Protein AF-0000000077104585 (afdb_homodimer)

Organism: NCBI:txid679189

Structure (mmCIF, N/CA/C/O backbone):
data_AF-0000000077104585-model_v1
#
loop_
_entity.id
_entity.type
_entity.pdbx_description
1 polymer Antitoxin
#
loop_
_atom_site.group_PDB
_atom_site.id
_atom_site.type_symbol
_atom_site.label_atom_id
_atom_site.label_alt_id
_atom_site.label_comp_id
_atom_site.label_asym_id
_atom_site.label_entity_id
_atom_site.label_seq_id
_atom_site.pdbx_PDB_ins_code
_atom_site.Cartn_x
_atom_site.Cartn_y
_atom_site.Cartn_z
_atom_site.occupancy
_atom_site.B_iso_or_equiv
_atom_site.auth_seq_id
_atom_site.auth_comp_id
_atom_site.auth_asym_id
_atom_site.auth_atom_id
_atom_site.pdbx_PDB_model_num
ATOM 1 N N . MET A 1 1 ? 6.156 -3.24 10.016 1 82.31 1 MET A N 1
ATOM 2 C CA . MET A 1 1 ? 6.336 -3.205 8.562 1 82.31 1 MET A CA 1
ATOM 3 C C . MET A 1 1 ? 7.121 -4.422 8.086 1 82.31 1 MET A C 1
ATOM 5 O O . MET A 1 1 ? 8.055 -4.867 8.75 1 82.31 1 MET A O 1
ATOM 9 N N . LYS A 1 2 ? 6.637 -5.223 7.059 1 91.25 2 LYS A N 1
ATOM 10 C CA . LYS A 1 2 ? 7.297 -6.387 6.469 1 91.25 2 LYS A CA 1
ATOM 11 C C . LYS A 1 2 ? 7.883 -6.051 5.102 1 91.25 2 LYS A C 1
ATOM 13 O O . LYS A 1 2 ? 7.215 -5.445 4.262 1 91.25 2 LYS A O 1
ATOM 18 N N . ILE A 1 3 ? 9.172 -6.383 4.93 1 94.44 3 ILE A N 1
ATOM 19 C CA . ILE A 1 3 ? 9.844 -6.098 3.668 1 94.44 3 ILE A CA 1
ATOM 20 C C . ILE A 1 3 ? 9.836 -7.348 2.789 1 94.44 3 ILE A C 1
ATOM 22 O O . ILE A 1 3 ? 10.289 -8.414 3.211 1 94.44 3 ILE A O 1
ATOM 26 N N . ILE A 1 4 ? 9.281 -7.207 1.64 1 93.88 4 ILE A N 1
ATOM 27 C CA . ILE A 1 4 ? 9.211 -8.352 0.736 1 93.88 4 ILE A CA 1
ATOM 28 C C . ILE A 1 4 ? 9.664 -7.93 -0.662 1 93.88 4 ILE A C 1
ATOM 30 O O . ILE A 1 4 ? 9.836 -6.738 -0.934 1 93.88 4 ILE A O 1
ATOM 34 N N . HIS A 1 5 ? 9.977 -8.953 -1.493 1 94.19 5 HIS A N 1
ATOM 35 C CA . HIS A 1 5 ? 10.328 -8.711 -2.889 1 94.19 5 HIS A CA 1
ATOM 36 C C . HIS A 1 5 ? 9.156 -9.016 -3.811 1 94.19 5 HIS A C 1
ATOM 38 O O . HIS A 1 5 ? 8.203 -9.695 -3.41 1 94.19 5 HIS A O 1
ATOM 44 N N . ILE A 1 6 ? 9.188 -8.477 -4.898 1 94.25 6 ILE A N 1
ATOM 45 C CA . ILE A 1 6 ? 8.125 -8.656 -5.883 1 94.25 6 ILE A CA 1
ATOM 46 C C . ILE A 1 6 ? 7.895 -10.141 -6.125 1 94.25 6 ILE A C 1
ATOM 48 O O . ILE A 1 6 ? 6.754 -10.578 -6.309 1 94.25 6 ILE A O 1
ATOM 52 N N . GLU A 1 7 ? 8.938 -10.883 -6.094 1 93.44 7 GLU A N 1
ATOM 53 C CA . GLU A 1 7 ? 8.836 -12.32 -6.293 1 93.44 7 GLU A CA 1
ATOM 54 C C . 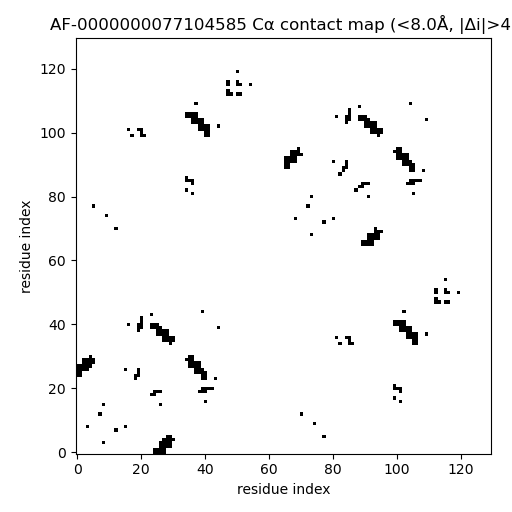GLU A 1 7 ? 7.988 -12.969 -5.203 1 93.44 7 GLU A C 1
ATOM 56 O O . GLU A 1 7 ? 7.195 -13.875 -5.477 1 93.44 7 GLU A O 1
ATOM 61 N N . GLN A 1 8 ? 8.25 -12.523 -4.008 1 93.69 8 GLN A N 1
ATOM 62 C CA . GLN A 1 8 ? 7.508 -13.055 -2.869 1 93.69 8 GLN A CA 1
ATOM 63 C C . GLN A 1 8 ? 6.027 -12.695 -2.959 1 93.69 8 GLN A C 1
ATOM 65 O O . GLN A 1 8 ? 5.164 -13.5 -2.6 1 93.69 8 GLN A O 1
ATOM 70 N N . LEU A 1 9 ? 5.766 -11.523 -3.457 1 94.44 9 LEU A N 1
ATOM 71 C CA . LEU A 1 9 ? 4.391 -11.062 -3.625 1 94.44 9 LEU A CA 1
ATOM 72 C C . LEU A 1 9 ? 3.645 -11.93 -4.637 1 94.44 9 LEU A C 1
ATOM 74 O O . LEU A 1 9 ? 2.494 -12.305 -4.406 1 94.44 9 LEU A O 1
ATOM 78 N N . ILE A 1 10 ? 4.355 -12.289 -5.734 1 94.38 10 ILE A N 1
ATOM 79 C CA . ILE A 1 10 ? 3.768 -13.094 -6.801 1 94.38 10 ILE A CA 1
ATOM 80 C C . ILE A 1 10 ? 3.584 -14.531 -6.32 1 94.38 10 ILE A C 1
ATOM 82 O O . ILE A 1 10 ? 2.686 -15.242 -6.785 1 94.38 10 ILE A O 1
ATOM 86 N N . GLU A 1 11 ? 4.395 -14.883 -5.398 1 94.06 11 GLU A N 1
ATOM 87 C CA . GLU A 1 11 ? 4.355 -16.25 -4.883 1 94.06 11 GLU A CA 1
ATOM 88 C C . GLU A 1 11 ? 3.031 -16.531 -4.176 1 94.06 11 GLU A C 1
ATOM 90 O O . GLU A 1 11 ? 2.404 -17.562 -4.41 1 94.06 11 GLU A O 1
ATOM 95 N N . ASP A 1 12 ? 2.629 -15.656 -3.344 1 94.19 12 ASP A N 1
ATOM 96 C CA . ASP A 1 12 ? 1.385 -15.82 -2.602 1 94.19 12 ASP A CA 1
ATOM 97 C C . ASP A 1 12 ? 0.821 -14.477 -2.16 1 94.19 12 ASP A C 1
ATOM 99 O O . ASP A 1 12 ? 0.832 -14.148 -0.972 1 94.19 12 ASP A O 1
ATOM 103 N N . PRO A 1 13 ? 0.223 -13.789 -3.117 1 94.81 13 PRO A N 1
ATOM 104 C CA . PRO A 1 13 ? -0.331 -12.477 -2.797 1 94.81 13 PRO A CA 1
ATOM 105 C C . PRO A 1 13 ? -1.511 -12.547 -1.831 1 94.81 13 PRO A C 1
ATOM 107 O O . PRO A 1 13 ? -1.656 -11.688 -0.961 1 94.81 13 PRO A O 1
ATOM 110 N N . ILE A 1 14 ? -2.244 -13.641 -1.827 1 93.12 14 ILE A N 1
ATOM 111 C CA . ILE A 1 14 ? -3.459 -13.797 -1.035 1 93.12 14 ILE A CA 1
ATOM 112 C C . ILE A 1 14 ? -3.109 -13.805 0.451 1 93.12 14 ILE A C 1
ATOM 114 O O . ILE A 1 14 ? -3.682 -13.039 1.233 1 93.12 14 ILE A O 1
ATOM 118 N N . HIS A 1 15 ? -2.16 -14.562 0.732 1 93.19 15 HIS A N 1
ATOM 119 C CA . HIS A 1 15 ? -1.739 -14.672 2.125 1 93.19 15 HIS A CA 1
ATOM 120 C C . HIS A 1 15 ? -1.126 -13.367 2.623 1 93.19 15 HIS A C 1
ATOM 122 O O . HIS A 1 15 ? -1.416 -12.93 3.738 1 93.19 15 HIS A O 1
ATOM 128 N N . LEU A 1 16 ? -0.357 -12.773 1.771 1 94.38 16 LEU A N 1
ATOM 129 C CA . LEU A 1 16 ? 0.343 -11.547 2.127 1 94.38 16 LEU A CA 1
ATOM 130 C C . LEU A 1 16 ? -0.641 -10.398 2.322 1 94.38 16 LEU A C 1
ATOM 132 O O . LEU A 1 16 ? -0.577 -9.68 3.324 1 94.38 16 LEU A O 1
ATOM 136 N N . LEU A 1 17 ? -1.546 -10.305 1.41 1 95 17 LEU A N 1
ATOM 137 C CA . LEU A 1 17 ? -2.537 -9.234 1.461 1 95 17 LEU A CA 1
ATOM 138 C C . LEU A 1 17 ? -3.496 -9.438 2.629 1 95 17 LEU A C 1
ATOM 140 O O . LEU A 1 17 ? -3.863 -8.477 3.309 1 95 17 LEU A O 1
ATOM 144 N N . ASP A 1 18 ? -3.826 -10.703 2.893 1 93.69 18 ASP A N 1
ATOM 145 C CA . ASP A 1 18 ? -4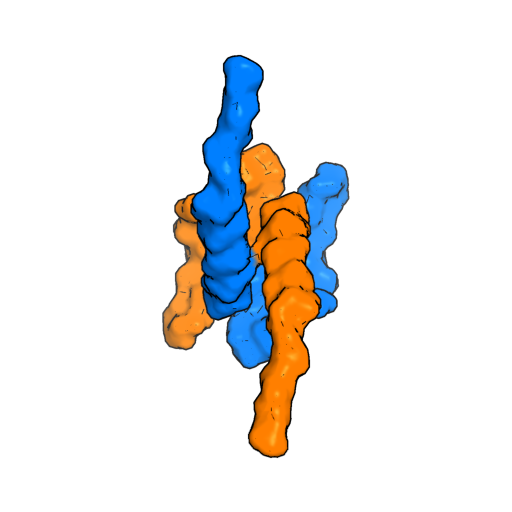.699 -11.016 4.02 1 93.69 18 ASP A CA 1
ATOM 146 C C . ASP A 1 18 ? -4.055 -10.625 5.344 1 93.69 18 ASP A C 1
ATOM 148 O O . ASP A 1 18 ? -4.73 -10.109 6.242 1 93.69 18 ASP A O 1
ATOM 152 N N . SER A 1 19 ? -2.793 -10.914 5.469 1 93.31 19 SER A N 1
ATOM 153 C CA . SER A 1 19 ? -2.049 -10.586 6.676 1 93.31 19 SER A CA 1
ATOM 154 C C . SER A 1 19 ? -2.039 -9.078 6.926 1 93.31 19 SER A C 1
ATOM 156 O O . SER A 1 19 ? -2.164 -8.633 8.07 1 93.31 19 SER A O 1
ATOM 158 N N . VAL A 1 20 ? -1.87 -8.289 5.859 1 94.62 20 VAL A N 1
ATOM 159 C CA . VAL A 1 20 ? -1.831 -6.828 5.93 1 94.62 20 VAL A CA 1
ATOM 160 C C . VAL A 1 20 ? -3.188 -6.297 6.387 1 94.62 20 VAL A C 1
ATOM 162 O O . VAL A 1 20 ? -3.256 -5.391 7.223 1 94.62 20 VAL A O 1
ATOM 165 N N . VAL A 1 21 ? -4.277 -6.867 5.941 1 93.38 21 VAL A N 1
ATOM 166 C CA . VAL A 1 21 ? -5.637 -6.422 6.238 1 93.38 21 VAL A CA 1
ATOM 167 C C . VAL A 1 21 ? -6.047 -6.91 7.621 1 93.38 21 VAL A C 1
ATOM 169 O O . VAL A 1 21 ? -6.68 -6.176 8.383 1 93.38 21 VAL A O 1
ATOM 172 N N . ASP A 1 22 ? -5.688 -8.18 7.898 1 92.12 22 ASP A N 1
ATOM 173 C CA . ASP A 1 22 ? -6.105 -8.82 9.141 1 92.12 22 ASP A CA 1
ATOM 174 C C . ASP A 1 22 ? -5.305 -8.289 10.328 1 92.12 22 ASP A C 1
ATOM 176 O O . ASP A 1 22 ? -5.867 -8.023 11.391 1 92.12 22 ASP A O 1
ATOM 180 N N . ASN A 1 23 ? -4.078 -8.141 10.078 1 89.94 23 ASN A N 1
ATOM 181 C CA . ASN A 1 23 ? -3.193 -7.746 11.172 1 89.94 23 ASN A CA 1
ATOM 182 C C . ASN A 1 23 ? -2.822 -6.266 11.086 1 89.94 23 ASN A C 1
ATOM 184 O O . ASN A 1 23 ? -2.404 -5.668 12.078 1 89.94 23 ASN A O 1
ATOM 188 N N . GLY A 1 24 ? -3.172 -5.695 10.07 1 87.69 24 GLY A N 1
ATOM 189 C CA . GLY A 1 24 ? -2.844 -4.289 9.883 1 87.69 24 GLY A CA 1
ATOM 190 C C . GLY A 1 24 ? -1.354 -4.039 9.742 1 87.69 24 GLY A C 1
ATOM 191 O O . GLY A 1 24 ? -0.839 -3.035 10.242 1 87.69 24 GLY A O 1
ATOM 192 N N . ASP A 1 25 ? -0.765 -5.125 9.219 1 88.44 25 ASP A N 1
ATOM 193 C CA . ASP A 1 25 ? 0.67 -4.977 8.992 1 88.44 25 ASP A CA 1
ATOM 194 C C . ASP A 1 25 ? 0.955 -4.41 7.605 1 88.44 25 ASP A C 1
ATOM 196 O O . ASP A 1 25 ? 0.156 -4.586 6.684 1 88.44 25 ASP A O 1
ATOM 200 N N . SER A 1 26 ? 1.992 -3.574 7.402 1 94.44 26 SER A N 1
ATOM 201 C CA . SER A 1 26 ? 2.365 -2.984 6.121 1 94.44 26 SER A CA 1
ATOM 202 C C . SER A 1 26 ? 3.455 -3.799 5.434 1 94.44 26 SER A C 1
ATOM 204 O O . SER A 1 26 ? 4.348 -4.336 6.094 1 94.44 26 SER A O 1
ATOM 206 N N . LEU A 1 27 ? 3.26 -4.012 4.062 1 95.12 27 LEU A N 1
ATOM 207 C CA . LEU A 1 27 ? 4.254 -4.734 3.277 1 95.12 27 LEU A CA 1
ATOM 208 C C . LEU A 1 27 ? 5.094 -3.77 2.445 1 95.12 27 LEU A C 1
ATOM 210 O O . LEU A 1 27 ? 4.551 -2.916 1.741 1 95.12 27 LEU A O 1
ATOM 214 N N . LEU A 1 28 ? 6.43 -3.908 2.596 1 96.19 28 LEU A N 1
ATOM 215 C CA . LEU A 1 28 ? 7.344 -3.041 1.857 1 96.19 28 LEU A CA 1
ATOM 216 C C . LEU A 1 28 ? 8.031 -3.809 0.733 1 96.19 28 LEU A C 1
ATOM 218 O O . LEU A 1 28 ? 8.641 -4.855 0.971 1 96.19 28 LEU A O 1
ATOM 222 N N . ILE A 1 29 ? 7.848 -3.311 -0.444 1 96.81 29 ILE A N 1
ATOM 223 C CA . ILE A 1 29 ? 8.5 -3.93 -1.594 1 96.81 29 ILE A CA 1
ATOM 224 C C . ILE A 1 29 ? 9.719 -3.111 -2.002 1 96.81 29 ILE A C 1
ATOM 226 O O . ILE A 1 29 ? 9.586 -2.035 -2.592 1 96.81 29 ILE A O 1
ATOM 230 N N . HIS A 1 30 ? 10.828 -3.684 -1.607 1 94.38 30 HIS A N 1
ATOM 231 C CA . HIS A 1 30 ? 12.086 -3.02 -1.926 1 94.38 30 HIS A CA 1
ATOM 232 C C . HIS A 1 30 ? 12.516 -3.303 -3.361 1 94.38 30 HIS A C 1
ATOM 234 O O . HIS A 1 30 ? 12.633 -4.465 -3.76 1 94.38 30 HIS A O 1
ATOM 240 N N . ARG A 1 31 ? 12.617 -2.256 -4.16 1 89.81 31 ARG A N 1
ATOM 241 C CA . ARG A 1 31 ? 13.102 -2.379 -5.527 1 89.81 31 ARG A CA 1
ATOM 242 C C . ARG A 1 31 ? 14.336 -1.516 -5.75 1 89.81 31 ARG A C 1
ATOM 244 O O . ARG A 1 31 ? 14.586 -0.572 -4.996 1 89.81 31 ARG A O 1
ATOM 251 N N . PRO A 1 32 ? 15.062 -1.965 -6.668 1 88.75 32 PRO A N 1
ATOM 252 C CA . PRO A 1 32 ? 16.266 -1.182 -6.992 1 88.75 32 PRO A CA 1
ATOM 253 C C . PRO A 1 32 ? 15.93 0.158 -7.645 1 88.75 32 PRO A C 1
ATOM 255 O O . PRO A 1 32 ? 14.812 0.348 -8.141 1 88.75 32 PRO A O 1
ATOM 258 N N . LYS A 1 33 ? 16.703 1.203 -7.598 1 87.06 33 LYS A N 1
ATOM 259 C CA . LYS A 1 33 ? 16.562 2.502 -8.25 1 87.06 33 LYS A CA 1
ATOM 260 C C . LYS A 1 33 ? 15.656 3.428 -7.434 1 87.06 33 LYS A C 1
ATOM 262 O O . LYS A 1 33 ? 14.938 4.254 -7.996 1 87.06 33 LYS A O 1
ATOM 267 N N . ASP A 1 34 ? 15.453 3.164 -6.328 1 84.06 34 ASP A N 1
ATOM 268 C CA . ASP A 1 34 ? 14.703 4.031 -5.426 1 84.06 34 ASP A CA 1
ATOM 269 C C . ASP A 1 34 ? 13.203 3.928 -5.688 1 84.06 34 ASP A C 1
ATOM 271 O O . ASP A 1 34 ? 12.469 4.898 -5.504 1 84.06 34 ASP A O 1
ATOM 275 N N . LYS A 1 35 ? 12.836 2.773 -6.203 1 92.06 35 LYS A N 1
ATOM 276 C CA . LYS A 1 35 ? 11.438 2.594 -6.578 1 92.06 35 LYS A CA 1
ATOM 277 C C . LYS A 1 35 ? 10.711 1.695 -5.582 1 92.06 35 LYS A C 1
ATOM 279 O O . LYS A 1 35 ? 9.914 0.841 -5.973 1 92.06 35 LYS A O 1
ATOM 284 N N . SER A 1 36 ? 10.977 1.879 -4.281 1 96 36 SER A N 1
ATOM 285 C CA . SER A 1 36 ? 10.352 1.062 -3.248 1 96 36 SER A CA 1
ATOM 286 C C . SER A 1 36 ? 8.883 1.428 -3.072 1 96 36 SER A C 1
ATOM 288 O O . SER A 1 36 ? 8.508 2.6 -3.172 1 96 36 SER A O 1
ATOM 290 N N . VAL A 1 37 ? 8.039 0.391 -2.932 1 96.06 37 VAL A N 1
ATOM 291 C CA . VAL A 1 37 ? 6.609 0.623 -2.77 1 96.06 37 VAL A CA 1
ATOM 292 C C . VAL A 1 37 ? 6.117 -0.049 -1.488 1 96.06 37 VAL A C 1
ATOM 294 O O . VAL A 1 37 ? 6.734 -1 -1.003 1 96.06 37 VAL A O 1
ATOM 297 N N . VAL A 1 38 ? 5.023 0.511 -0.935 1 96.31 38 VAL A N 1
ATOM 298 C CA . VAL A 1 38 ? 4.453 -0.011 0.304 1 96.31 38 VAL A CA 1
ATOM 299 C C . VAL A 1 38 ? 2.99 -0.385 0.083 1 96.31 38 VAL A C 1
ATOM 301 O O . VAL A 1 38 ? 2.26 0.323 -0.615 1 96.31 38 VAL A O 1
ATOM 304 N N . ILE A 1 39 ? 2.652 -1.562 0.658 1 96.62 39 ILE A N 1
ATOM 305 C CA . ILE A 1 39 ? 1.28 -2.045 0.546 1 96.62 39 ILE A CA 1
ATOM 306 C C . ILE A 1 39 ? 0.575 -1.909 1.894 1 96.62 39 ILE A C 1
ATOM 308 O O . ILE A 1 39 ? 1.077 -2.385 2.914 1 96.62 39 ILE A O 1
ATOM 312 N N . LEU A 1 40 ? -0.536 -1.261 1.836 1 95.62 40 LEU A N 1
ATOM 313 C CA . LEU A 1 40 ? -1.294 -1.024 3.061 1 95.62 40 LEU A CA 1
ATOM 314 C C . LEU A 1 40 ? -2.746 -1.464 2.893 1 95.62 40 LEU A C 1
ATOM 316 O O . LEU A 1 40 ? -3.268 -1.483 1.777 1 95.62 40 LEU A O 1
ATOM 320 N N . SER A 1 41 ? -3.367 -1.741 3.973 1 95.94 41 SER A N 1
ATOM 321 C CA . SER A 1 41 ? -4.785 -2.076 3.955 1 95.94 41 SER A CA 1
ATOM 322 C C . SER A 1 41 ? -5.648 -0.834 3.754 1 95.94 41 SER A C 1
ATOM 324 O O . SER A 1 41 ? -5.227 0.278 4.078 1 95.94 41 SER A O 1
ATOM 326 N N . MET A 1 42 ? -6.781 -1.005 3.205 1 93.62 42 MET A N 1
ATOM 327 C CA . MET A 1 42 ? -7.703 0.11 3.012 1 93.62 42 MET A CA 1
ATOM 328 C C . MET A 1 42 ? -7.965 0.835 4.328 1 93.62 42 MET A C 1
ATOM 330 O O . MET A 1 42 ? -8.055 2.064 4.355 1 93.62 42 MET A O 1
ATOM 334 N N . GLU A 1 43 ? -8.039 0.176 5.355 1 91.69 43 GLU A N 1
ATOM 335 C CA . GLU A 1 43 ? -8.273 0.749 6.676 1 91.69 43 GLU A CA 1
ATOM 336 C C . GLU A 1 43 ? -7.133 1.674 7.086 1 91.69 43 GLU A C 1
ATOM 338 O O . GLU A 1 43 ? -7.367 2.814 7.496 1 91.69 43 GLU A O 1
ATOM 343 N N . GLU A 1 44 ? -5.922 1.167 6.949 1 91.62 44 GLU A N 1
ATOM 344 C CA . GLU A 1 44 ? -4.73 1.941 7.285 1 91.62 44 GLU A CA 1
ATOM 345 C C . GLU A 1 44 ? -4.59 3.16 6.379 1 91.62 44 GLU A C 1
ATOM 347 O O . GLU A 1 44 ? -4.293 4.262 6.848 1 91.62 44 GLU A O 1
ATOM 352 N N . TYR A 1 45 ? -4.82 2.857 5.129 1 92.94 45 TYR A N 1
ATOM 353 C CA . TYR A 1 45 ? -4.738 3.932 4.145 1 92.94 45 TYR A CA 1
ATOM 354 C C . TYR A 1 45 ? -5.734 5.039 4.465 1 92.94 45 TYR A C 1
ATOM 356 O O . TYR A 1 45 ? -5.398 6.223 4.402 1 92.94 45 TYR A O 1
ATOM 364 N N . ASN A 1 46 ? -6.953 4.691 4.785 1 91.81 46 ASN A N 1
ATOM 365 C CA . ASN A 1 46 ? -7.992 5.66 5.125 1 91.81 46 ASN A CA 1
ATOM 366 C C . ASN A 1 46 ? -7.574 6.543 6.301 1 91.81 46 ASN A C 1
ATOM 368 O O . ASN A 1 46 ? -7.844 7.742 6.305 1 91.81 46 ASN A O 1
ATOM 372 N N . GLN A 1 47 ? -6.977 5.914 7.242 1 90 47 GLN A N 1
ATOM 373 C CA . GLN A 1 47 ? -6.516 6.66 8.406 1 90 47 GLN A CA 1
ATOM 374 C C . GLN A 1 47 ? -5.445 7.676 8.023 1 90 47 GLN A C 1
ATOM 376 O O . GLN A 1 47 ? -5.492 8.836 8.445 1 90 47 GLN A O 1
ATOM 381 N N . LEU A 1 48 ? -4.516 7.262 7.273 1 90.62 48 LEU A N 1
ATOM 382 C CA . LEU A 1 48 ? -3.418 8.117 6.84 1 90.62 48 LEU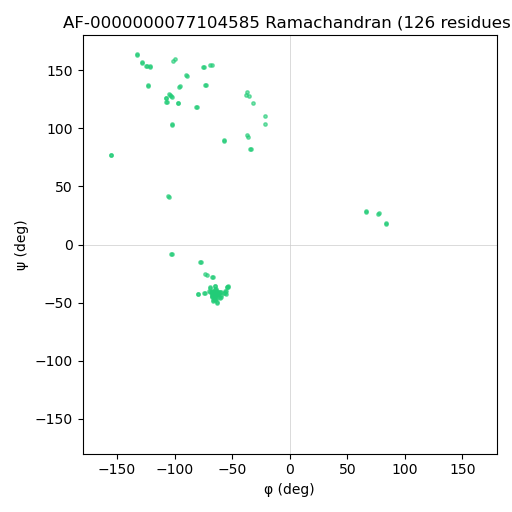 A CA 1
ATOM 383 C C . LEU A 1 48 ? -3.924 9.227 5.922 1 90.62 48 LEU A C 1
ATOM 385 O O . LEU A 1 48 ? -3.521 10.383 6.059 1 90.62 48 LEU A O 1
ATOM 389 N N . LYS A 1 49 ? -4.801 8.805 5.023 1 88.75 49 LYS A N 1
ATOM 390 C CA . LYS A 1 49 ? -5.328 9.758 4.055 1 88.75 49 LYS A CA 1
ATOM 391 C C . LYS A 1 49 ? -6.145 10.844 4.742 1 88.75 49 LYS A C 1
ATOM 393 O O . LYS A 1 49 ? -6.137 12 4.312 1 88.75 49 LYS A O 1
ATOM 398 N N . ALA A 1 50 ? -6.895 10.492 5.738 1 91.44 50 ALA A N 1
ATOM 399 C CA . ALA A 1 50 ? -7.656 11.461 6.52 1 91.44 50 ALA A CA 1
ATOM 400 C C . ALA A 1 50 ? -6.75 12.555 7.082 1 91.44 50 ALA A C 1
ATOM 402 O O . ALA A 1 50 ? -7.117 13.727 7.09 1 91.44 50 ALA A O 1
ATOM 403 N N . CYS A 1 51 ? -5.59 12.117 7.52 1 88.31 51 CYS A N 1
ATOM 404 C CA . CYS A 1 51 ? -4.613 13.055 8.047 1 88.31 51 CYS A CA 1
ATOM 405 C C . CYS A 1 51 ? -4.074 13.961 6.949 1 88.31 51 CYS A C 1
ATOM 407 O O . CYS A 1 51 ? -3.949 15.172 7.141 1 88.31 51 CYS A O 1
ATOM 409 N N . GLU A 1 52 ? -3.805 13.406 5.867 1 85.38 52 GLU A N 1
ATOM 410 C CA . GLU A 1 52 ? -3.336 14.172 4.719 1 85.38 52 GLU A CA 1
ATOM 411 C C . GLU A 1 52 ? -4.371 15.203 4.281 1 85.38 52 GLU A C 1
ATOM 413 O O . GLU A 1 52 ? -4.031 16.344 3.988 1 85.38 52 GLU A O 1
ATOM 418 N N . TYR A 1 53 ? -5.598 14.742 4.211 1 84.94 53 TYR A N 1
ATOM 419 C CA . TYR A 1 53 ? -6.699 15.625 3.848 1 84.94 53 TYR A CA 1
ATOM 420 C C . TYR A 1 53 ? -6.754 16.844 4.773 1 84.94 53 TYR A C 1
ATOM 422 O O . TYR A 1 53 ? -6.91 17.969 4.312 1 84.94 53 TYR A O 1
ATOM 430 N N . ARG A 1 54 ? -6.57 16.594 5.996 1 83.88 54 ARG A N 1
ATOM 431 C CA . ARG A 1 54 ? -6.59 17.641 7.008 1 83.88 54 ARG A CA 1
ATOM 432 C C . ARG A 1 54 ? -5.41 18.594 6.832 1 83.88 54 ARG A C 1
ATOM 434 O O . ARG A 1 54 ? -5.559 19.812 6.98 1 83.88 54 ARG A O 1
ATOM 441 N N . ALA A 1 55 ? -4.293 17.984 6.594 1 82.38 55 ALA A N 1
ATOM 442 C CA . ALA A 1 55 ? -3.086 18.781 6.398 1 82.38 55 ALA A CA 1
ATOM 443 C C . ALA A 1 55 ? -3.203 19.672 5.16 1 82.38 55 ALA A C 1
ATOM 445 O O . ALA A 1 55 ? -2.725 20.797 5.152 1 82.38 55 ALA A O 1
ATOM 446 N N . LYS A 1 56 ? -3.793 19.094 4.137 1 80.38 56 LYS A N 1
ATOM 447 C CA . LYS A 1 56 ? -3.971 19.828 2.887 1 80.38 56 LYS A CA 1
ATOM 448 C C . LYS A 1 56 ? -5.016 20.938 3.041 1 80.38 56 LYS A C 1
ATOM 450 O O . LYS A 1 56 ? -4.934 21.969 2.381 1 80.38 56 LYS A O 1
ATOM 455 N N . LYS A 1 57 ? -6.039 20.641 3.744 1 82.56 57 LYS A N 1
ATOM 456 C CA . LYS A 1 57 ? -7.086 21.625 4.004 1 82.56 57 LYS A CA 1
ATOM 457 C C . LYS A 1 57 ? -6.574 22.75 4.906 1 82.56 57 LYS A C 1
ATOM 459 O O . LYS A 1 57 ? -6.98 23.891 4.762 1 82.56 57 LYS A O 1
ATOM 464 N N . ASN A 1 58 ? -5.762 22.281 5.941 1 77.81 58 ASN A N 1
ATOM 465 C CA . ASN A 1 58 ? -5.25 23.281 6.887 1 77.81 58 ASN A CA 1
ATOM 466 C C . ASN A 1 58 ? -4.082 24.062 6.297 1 77.81 58 ASN A C 1
ATOM 468 O O . ASN A 1 58 ? -3.498 24.906 6.973 1 77.81 58 ASN A O 1
ATOM 472 N N . GLU A 1 59 ? -3.453 23.641 5.219 1 67.38 59 GLU A N 1
ATOM 473 C CA . GLU A 1 59 ? -2.416 24.453 4.59 1 67.38 59 GLU A CA 1
ATOM 474 C C . GLU A 1 59 ? -2.949 25.828 4.211 1 67.38 59 GLU A C 1
ATOM 476 O O . GLU A 1 59 ? -3.965 25.938 3.523 1 67.38 59 GLU A O 1
ATOM 481 N N . PRO A 1 60 ? -2.859 26.828 5.113 1 63.47 60 PRO A N 1
ATOM 482 C CA . PRO A 1 60 ? -3.246 28.203 4.812 1 63.47 60 PRO A CA 1
ATOM 483 C C . PRO A 1 60 ? -2.883 28.609 3.387 1 63.47 60 PRO A C 1
ATOM 485 O O . PRO A 1 60 ? -1.957 28.047 2.793 1 63.47 60 PRO A O 1
ATOM 488 N N . PRO A 1 61 ? -3.766 29.219 2.557 1 59.03 61 PRO A N 1
ATOM 489 C CA . PRO A 1 61 ? -3.348 29.734 1.257 1 59.03 61 PRO A CA 1
ATOM 490 C C . PRO A 1 61 ? -1.948 30.344 1.29 1 59.03 61 PRO A C 1
ATOM 492 O O . PRO A 1 61 ? -1.597 31.047 2.246 1 59.03 61 PRO A O 1
ATOM 495 N N . LYS A 1 62 ? -0.792 29.641 0.969 1 53.19 62 LYS A N 1
ATOM 496 C CA . LYS A 1 62 ? 0.457 30.391 0.867 1 53.19 62 LYS A CA 1
ATOM 497 C C . LYS A 1 62 ? 0.191 31.859 0.625 1 53.19 62 LYS A C 1
ATOM 499 O O . LYS A 1 62 ? -0.573 32.219 -0.273 1 53.19 62 LYS A O 1
ATOM 504 N N . ALA A 1 63 ? 0.286 32.75 1.483 1 50.09 63 ALA A N 1
ATOM 505 C CA . ALA A 1 63 ? 0.433 34.188 1.148 1 50.09 63 ALA A CA 1
ATOM 506 C C . ALA A 1 63 ? 1.238 34.344 -0.136 1 50.09 63 ALA A C 1
ATOM 508 O O . ALA A 1 63 ? 2.369 33.875 -0.238 1 50.09 63 ALA A O 1
ATOM 509 N N . ASN A 1 64 ? 0.789 34.25 -1.416 1 48.59 64 ASN A N 1
ATOM 510 C CA . ASN A 1 64 ? 1.543 34.906 -2.477 1 48.59 64 ASN A CA 1
ATOM 511 C C . ASN A 1 64 ? 2.158 36.219 -1.992 1 48.59 64 ASN A C 1
ATOM 513 O O . ASN A 1 64 ? 1.48 37.031 -1.362 1 48.59 64 ASN A O 1
ATOM 517 N N . PRO A 1 65 ? 3.492 36.5 -2.152 1 38.91 65 PRO A N 1
ATOM 518 C CA . PRO A 1 65 ? 3.752 37.906 -1.985 1 38.91 65 PRO A CA 1
ATOM 519 C C . PRO A 1 65 ? 2.729 38.781 -2.707 1 38.91 65 PRO A C 1
ATOM 521 O O . PRO A 1 65 ? 2.15 38.375 -3.713 1 38.91 65 PRO A O 1
ATOM 524 N N . MET B 1 1 ? -6.199 7.391 -8.117 1 82.06 1 MET B N 1
ATOM 525 C CA . MET B 1 1 ? -6.184 6.027 -7.59 1 82.06 1 MET B CA 1
ATOM 526 C C . MET B 1 1 ? -6.645 5.031 -8.648 1 82.06 1 MET B C 1
ATOM 528 O O . MET B 1 1 ? -7.559 5.32 -9.422 1 82.06 1 MET B O 1
ATOM 532 N N . LYS B 1 2 ? -5.879 3.906 -8.938 1 90.88 2 LYS B N 1
ATOM 533 C CA . LYS B 1 2 ? -6.211 2.848 -9.891 1 90.88 2 LYS B CA 1
ATOM 534 C C . LYS B 1 2 ? -6.66 1.582 -9.164 1 90.88 2 LYS B C 1
ATOM 536 O O . LYS B 1 2 ? -6.012 1.138 -8.219 1 90.88 2 LYS B O 1
ATOM 541 N N . ILE B 1 3 ? -7.82 1.062 -9.594 1 94.44 3 ILE B N 1
ATOM 542 C CA . ILE B 1 3 ? -8.352 -0.145 -8.977 1 94.44 3 ILE B CA 1
ATOM 543 C C . ILE B 1 3 ? -7.977 -1.365 -9.812 1 94.44 3 ILE B C 1
ATOM 545 O O . ILE B 1 3 ? -8.266 -1.416 -11.008 1 94.44 3 ILE B O 1
ATOM 549 N N . ILE B 1 4 ? -7.309 -2.256 -9.188 1 93.81 4 ILE B N 1
ATOM 550 C CA . ILE B 1 4 ? -6.895 -3.457 -9.906 1 93.81 4 ILE B CA 1
ATOM 551 C C . ILE B 1 4 ? -7.211 -4.695 -9.07 1 93.81 4 ILE B C 1
ATOM 553 O O . ILE B 1 4 ? -7.574 -4.582 -7.898 1 93.81 4 ILE B O 1
ATOM 557 N N . HIS B 1 5 ? -7.211 -5.871 -9.742 1 94.12 5 HIS B N 1
ATOM 558 C CA . HIS B 1 5 ? -7.398 -7.145 -9.062 1 94.12 5 HIS B CA 1
ATOM 559 C C . HIS B 1 5 ? -6.062 -7.848 -8.836 1 94.12 5 HIS B C 1
ATOM 561 O O . HIS B 1 5 ? -5.062 -7.516 -9.477 1 94.12 5 HIS B O 1
ATOM 567 N N . ILE B 1 6 ? -6.055 -8.695 -7.957 1 94.31 6 ILE B N 1
ATOM 568 C CA . ILE B 1 6 ? -4.848 -9.438 -7.609 1 94.31 6 ILE B CA 1
ATOM 569 C C . ILE B 1 6 ? -4.281 -10.109 -8.852 1 94.31 6 ILE B C 1
ATOM 571 O O . ILE B 1 6 ? -3.061 -10.188 -9.023 1 94.31 6 ILE B O 1
ATOM 575 N N . GLU B 1 7 ? -5.133 -10.555 -9.68 1 93.5 7 GLU B N 1
ATOM 576 C CA . GLU B 1 7 ? -4.715 -11.211 -10.914 1 93.5 7 GLU B CA 1
ATOM 577 C C . GLU B 1 7 ? -3.916 -10.258 -11.797 1 93.5 7 GLU B C 1
ATOM 579 O O . GLU B 1 7 ? -2.926 -10.656 -12.422 1 93.5 7 GLU B O 1
ATOM 584 N N . GLN B 1 8 ? -4.438 -9.039 -11.859 1 93.75 8 GLN B N 1
ATOM 585 C CA . GLN B 1 8 ? -3.771 -8.016 -12.664 1 93.75 8 GLN B CA 1
ATOM 586 C C . GLN B 1 8 ? -2.398 -7.676 -12.086 1 93.75 8 GLN B C 1
ATOM 588 O O . GLN B 1 8 ? -1.447 -7.441 -12.836 1 93.75 8 GLN B O 1
ATOM 593 N N . LEU B 1 9 ? -2.303 -7.688 -10.797 1 94.31 9 LEU B N 1
ATOM 594 C CA . LEU B 1 9 ? -1.045 -7.402 -10.109 1 94.31 9 LEU B CA 1
ATOM 595 C C . LEU B 1 9 ? 0 -8.469 -10.43 1 94.31 9 LEU B C 1
ATOM 597 O O . LEU B 1 9 ? 1.161 -8.141 -10.695 1 94.31 9 LEU B O 1
ATOM 601 N N . ILE B 1 10 ? -0.473 -9.742 -10.461 1 94.38 10 ILE B N 1
ATOM 602 C CA . ILE B 1 10 ? 0.418 -10.867 -10.719 1 94.38 10 ILE B CA 1
ATOM 603 C C . ILE B 1 10 ? 0.814 -10.883 -12.195 1 94.38 10 ILE B C 1
ATOM 605 O O . ILE B 1 10 ? 1.89 -11.367 -12.555 1 94.38 10 ILE B O 1
ATOM 609 N N . GLU B 1 11 ? -0.02 -10.32 -12.969 1 94 11 GLU B N 1
ATOM 610 C CA . GLU B 1 11 ? 0.223 -10.305 -14.406 1 94 11 GLU B CA 1
ATOM 611 C C . GLU B 1 11 ? 1.456 -9.477 -14.75 1 94 11 GLU B C 1
ATOM 613 O O . GLU B 1 11 ? 2.307 -9.906 -15.531 1 94 11 GLU B O 1
ATOM 618 N N . ASP B 1 12 ? 1.545 -8.328 -14.195 1 94 12 ASP B N 1
ATOM 619 C CA . ASP B 1 12 ? 2.678 -7.441 -14.453 1 94 12 ASP B CA 1
ATOM 620 C C . ASP B 1 12 ? 2.889 -6.473 -13.289 1 94 12 ASP B C 1
ATOM 622 O O . ASP B 1 12 ? 2.652 -5.27 -13.43 1 94 12 ASP B O 1
ATOM 626 N N . PRO B 1 13 ? 3.475 -7.004 -12.242 1 94.69 13 PRO B N 1
ATOM 627 C CA . PRO B 1 13 ? 3.699 -6.156 -11.062 1 94.69 13 PRO B CA 1
ATOM 628 C C . PRO B 1 13 ? 4.719 -5.051 -11.32 1 94.69 13 PRO B C 1
ATOM 630 O O . PRO B 1 13 ? 4.562 -3.936 -10.82 1 94.69 13 PRO B O 1
ATOM 633 N N . ILE B 1 14 ? 5.637 -5.273 -12.219 1 93 14 ILE B N 1
ATOM 634 C CA . ILE B 1 14 ? 6.734 -4.352 -12.492 1 93 14 ILE B CA 1
ATOM 635 C C . ILE B 1 14 ? 6.184 -3.059 -13.086 1 93 14 ILE B C 1
ATOM 637 O O . ILE B 1 14 ? 6.473 -1.967 -12.586 1 93 14 ILE B O 1
ATOM 641 N N . HIS B 1 15 ? 5.379 -3.244 -14.016 1 93 15 HIS B N 1
ATOM 642 C CA . HIS B 1 15 ? 4.797 -2.088 -14.688 1 93 15 HIS B CA 1
ATOM 643 C C . HIS B 1 15 ? 3.871 -1.317 -13.758 1 93 15 HIS B C 1
ATOM 645 O O . HIS B 1 15 ? 3.902 -0.085 -13.719 1 93 15 HIS B O 1
ATOM 651 N N . LEU B 1 16 ? 3.127 -2.037 -13.008 1 94.38 16 LEU B N 1
ATOM 652 C CA . LEU B 1 16 ? 2.15 -1.438 -12.102 1 94.38 16 LEU B CA 1
ATOM 653 C C . LEU B 1 16 ? 2.844 -0.679 -10.977 1 94.38 16 LEU B C 1
ATOM 655 O O . LEU B 1 16 ? 2.502 0.471 -10.695 1 94.38 16 LEU B O 1
ATOM 659 N N . LEU B 1 17 ? 3.84 -1.306 -10.438 1 94.94 17 LEU B N 1
ATOM 660 C CA . LEU B 1 17 ? 4.582 -0.702 -9.336 1 94.94 17 LEU B CA 1
ATOM 661 C C . LEU B 1 17 ? 5.391 0.498 -9.82 1 94.94 17 LEU B C 1
ATOM 663 O O . LEU B 1 17 ? 5.461 1.521 -9.133 1 94.94 17 LEU B O 1
ATOM 667 N N . ASP B 1 18 ? 5.93 0.365 -11.031 1 93.44 18 ASP B N 1
ATOM 668 C CA . ASP B 1 18 ? 6.684 1.471 -11.609 1 93.44 18 ASP B CA 1
ATOM 669 C C . ASP B 1 18 ? 5.793 2.693 -11.82 1 93.44 18 ASP B C 1
ATOM 671 O O . ASP B 1 18 ? 6.219 3.826 -11.586 1 93.44 18 ASP B O 1
ATOM 675 N N . SER B 1 19 ? 4.605 2.443 -12.297 1 93.06 19 SER B N 1
ATOM 676 C CA . SER B 1 19 ? 3.648 3.52 -12.539 1 93.06 19 SER B CA 1
ATOM 677 C C . SER B 1 19 ? 3.305 4.254 -11.25 1 93.06 19 SER B C 1
ATOM 679 O O . SER B 1 19 ? 3.186 5.48 -11.242 1 93.06 19 SER B O 1
ATOM 681 N N . VAL B 1 20 ? 3.127 3.521 -10.156 1 94.62 20 VAL B N 1
ATOM 682 C CA . VAL B 1 20 ? 2.791 4.066 -8.844 1 94.62 20 VAL B CA 1
ATOM 683 C C . VAL B 1 20 ? 3.938 4.938 -8.336 1 94.62 20 VAL B C 1
ATOM 685 O O . VAL B 1 20 ? 3.707 6.023 -7.805 1 94.62 20 VAL B O 1
ATOM 688 N N . VAL B 1 21 ? 5.168 4.555 -8.539 1 93.44 21 VAL B N 1
ATOM 689 C CA . VAL B 1 21 ? 6.355 5.254 -8.055 1 93.44 21 VAL B CA 1
ATOM 690 C C . VAL B 1 21 ? 6.66 6.445 -8.961 1 93.44 21 VAL B C 1
ATOM 692 O O . VAL B 1 21 ? 7.016 7.523 -8.477 1 93.44 21 VAL B O 1
ATOM 695 N N . ASP B 1 22 ? 6.535 6.176 -10.273 1 92.06 22 ASP B N 1
ATOM 696 C CA . A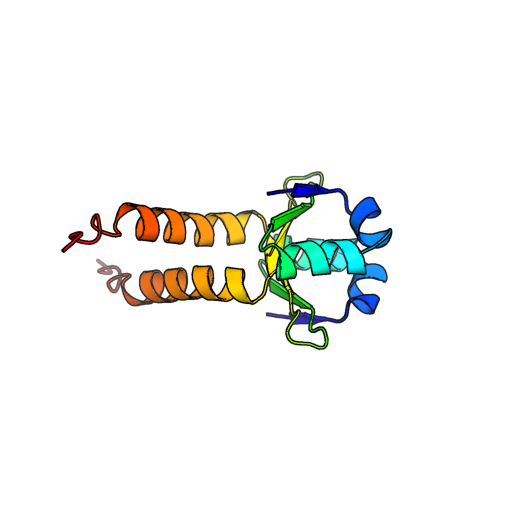SP B 1 22 ? 6.898 7.188 -11.266 1 92.06 22 ASP B CA 1
ATOM 697 C C . ASP B 1 22 ? 5.852 8.297 -11.32 1 92.06 22 ASP B C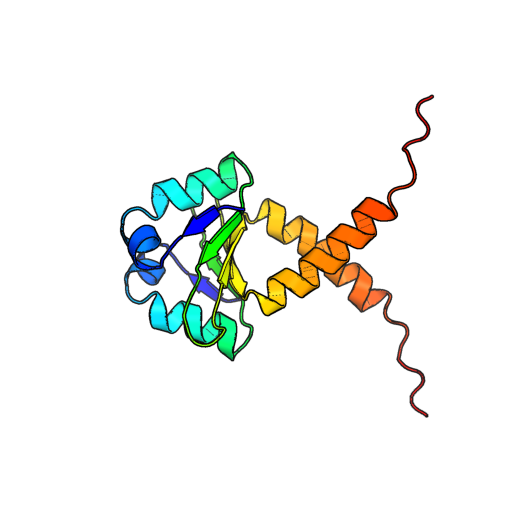 1
ATOM 699 O O . ASP B 1 22 ? 6.195 9.477 -11.391 1 92.06 22 ASP B O 1
ATOM 703 N N . ASN B 1 23 ? 4.656 7.867 -11.258 1 89.69 23 ASN B N 1
ATOM 704 C CA . ASN B 1 23 ? 3.568 8.828 -11.406 1 89.69 23 ASN B CA 1
ATOM 705 C C . ASN B 1 23 ? 2.941 9.172 -10.055 1 89.69 23 ASN B C 1
ATOM 707 O O . ASN B 1 23 ? 2.299 10.219 -9.914 1 89.69 23 ASN B O 1
ATOM 711 N N . GLY B 1 24 ? 3.309 8.508 -9.117 1 87.81 24 GLY B N 1
ATOM 712 C CA . GLY B 1 24 ? 2.75 8.75 -7.801 1 87.81 24 GLY B CA 1
ATOM 713 C C . GLY B 1 24 ? 1.272 8.414 -7.707 1 87.81 24 GLY B C 1
ATOM 714 O O . GLY B 1 24 ? 0.514 9.117 -7.035 1 87.81 24 GLY B O 1
ATOM 715 N N . ASP B 1 25 ? 0.964 7.434 -8.586 1 88 25 ASP B N 1
ATOM 716 C CA . ASP B 1 25 ? -0.43 7.004 -8.562 1 88 25 ASP B CA 1
ATOM 717 C C . ASP B 1 25 ? -0.631 5.859 -7.574 1 88 25 ASP B C 1
ATOM 719 O O . ASP B 1 25 ? 0.304 5.113 -7.281 1 88 25 ASP B O 1
ATOM 723 N N . SER B 1 26 ? -1.779 5.738 -6.883 1 94.38 26 SER B N 1
ATOM 724 C CA . SER B 1 26 ? -2.082 4.676 -5.93 1 94.38 26 SER B CA 1
ATOM 725 C C . SER B 1 26 ? -2.873 3.551 -6.586 1 94.38 26 SER B C 1
ATOM 727 O O . SER B 1 26 ? -3.717 3.799 -7.449 1 94.38 26 SER B O 1
ATOM 729 N N . LEU B 1 27 ? -2.441 2.275 -6.262 1 95.19 27 LEU B N 1
ATOM 730 C CA . LEU B 1 27 ? -3.146 1.107 -6.785 1 95.19 27 LEU B CA 1
ATOM 731 C C . LEU B 1 27 ? -4.039 0.489 -5.715 1 95.19 27 LEU B C 1
ATOM 733 O O . LEU B 1 27 ? -3.588 0.229 -4.598 1 95.19 27 LEU B O 1
ATOM 737 N N . LEU B 1 28 ? -5.328 0.306 -6.066 1 96.19 28 LEU B N 1
ATOM 738 C CA . LEU B 1 28 ? -6.285 -0.267 -5.129 1 96.19 28 LEU B CA 1
ATOM 739 C C . LEU B 1 28 ? -6.645 -1.696 -5.52 1 96.19 28 LEU B C 1
ATOM 741 O O . LEU B 1 28 ? -7.055 -1.948 -6.656 1 96.19 28 LEU B O 1
ATOM 745 N N . ILE B 1 29 ? -6.406 -2.57 -4.605 1 96.88 29 ILE B N 1
ATOM 746 C CA . ILE B 1 29 ? -6.758 -3.965 -4.84 1 96.88 29 ILE B CA 1
ATOM 747 C C . ILE B 1 29 ? -8.047 -4.305 -4.094 1 96.88 29 ILE B C 1
ATOM 749 O O . ILE B 1 29 ? -8.039 -4.469 -2.873 1 96.88 29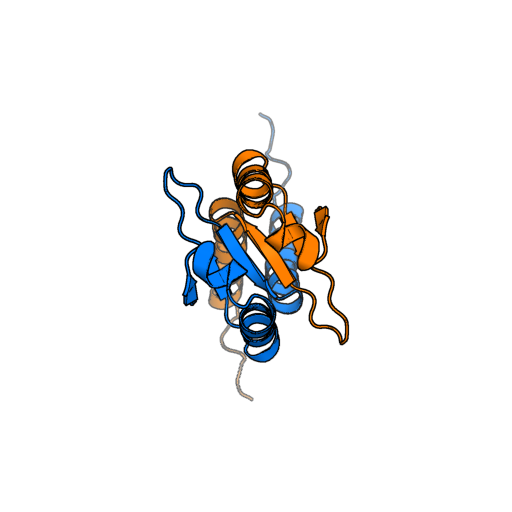 ILE B O 1
ATOM 753 N N . HIS B 1 30 ? -9.078 -4.352 -4.906 1 94.44 30 HIS B N 1
ATOM 754 C CA . HIS B 1 30 ? -10.391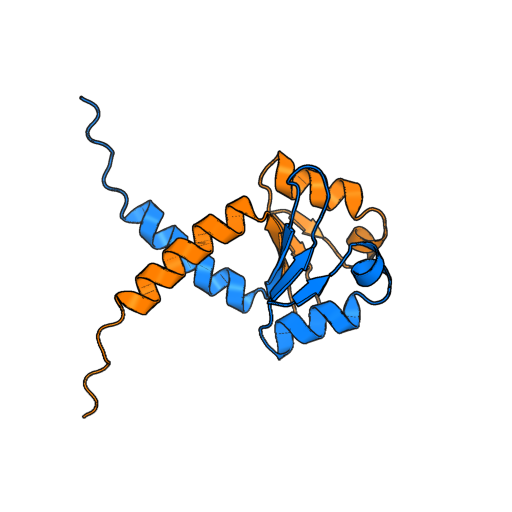 -4.66 -4.344 1 94.44 30 HIS B CA 1
ATOM 755 C C . HIS B 1 30 ? -10.562 -6.164 -4.148 1 94.44 30 HIS B C 1
ATOM 757 O O . HIS B 1 30 ? -10.406 -6.938 -5.098 1 94.44 30 HIS B O 1
ATOM 763 N N . ARG B 1 31 ? -10.75 -6.578 -2.902 1 90.06 31 ARG B N 1
ATOM 764 C CA . ARG B 1 31 ? -11.023 -7.977 -2.59 1 90.06 31 ARG B CA 1
ATOM 765 C C . ARG B 1 31 ? -12.359 -8.125 -1.866 1 90.06 31 ARG B C 1
ATOM 767 O O . ARG B 1 31 ? -12.867 -7.164 -1.284 1 90.06 31 ARG B O 1
ATOM 774 N N . PRO B 1 32 ? -12.875 -9.258 -2.07 1 89.12 32 PRO B N 1
ATOM 775 C CA . PRO B 1 32 ? -14.141 -9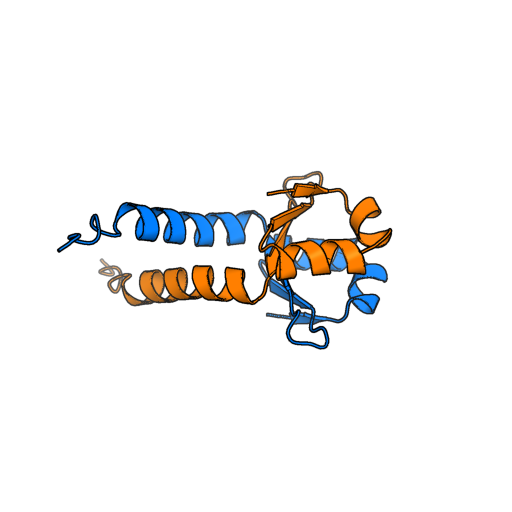.516 -1.384 1 89.12 32 PRO B CA 1
ATOM 776 C C . PRO B 1 32 ? -13.984 -9.609 0.132 1 89.12 32 PRO B C 1
ATOM 778 O O . PRO B 1 32 ? -12.867 -9.781 0.633 1 89.12 32 PRO B O 1
ATOM 781 N N . LYS B 1 33 ? -14.953 -9.352 0.981 1 87.62 33 LYS B N 1
ATOM 782 C CA . LYS B 1 33 ? -14.977 -9.492 2.434 1 87.62 33 LYS B CA 1
ATOM 783 C C . LYS B 1 33 ? -14.367 -8.266 3.111 1 87.62 33 LYS B C 1
ATOM 785 O O . LYS B 1 33 ? -13.758 -8.375 4.176 1 87.62 33 LYS B O 1
ATOM 790 N N . ASP B 1 34 ? -14.266 -7.273 2.488 1 84.69 34 ASP B N 1
ATOM 791 C CA . ASP B 1 34 ? -13.805 -6.012 3.059 1 84.69 34 ASP B CA 1
ATOM 792 C C . ASP B 1 34 ? -12.289 -6.023 3.244 1 84.69 34 ASP B C 1
ATOM 794 O O . ASP B 1 34 ? -11.766 -5.414 4.18 1 84.69 34 ASP B O 1
ATOM 798 N N . LYS B 1 35 ? -11.664 -6.824 2.408 1 92.38 35 LYS B N 1
ATOM 799 C CA . LYS B 1 35 ? -10.219 -6.977 2.553 1 92.38 35 LYS B CA 1
ATOM 800 C C . LYS B 1 35 ? -9.469 -6.211 1.462 1 92.38 35 LYS B C 1
ATOM 802 O O . LYS B 1 35 ? -8.484 -6.703 0.913 1 92.38 35 LYS B O 1
ATOM 807 N N . SER B 1 36 ? -9.938 -5.004 1.139 1 96.19 36 SER B N 1
ATOM 808 C CA . SER B 1 36 ? -9.312 -4.195 0.101 1 96.19 36 SER B CA 1
ATOM 809 C C . SER B 1 36 ? -7.98 -3.617 0.578 1 96.19 36 SER B C 1
ATOM 811 O O . SER B 1 36 ? -7.844 -3.248 1.746 1 96.19 36 SER B O 1
ATOM 813 N N . VAL B 1 37 ? -6.977 -3.662 -0.312 1 96.12 37 VAL B N 1
ATOM 814 C CA . VAL B 1 37 ? -5.656 -3.15 0.039 1 96.12 37 VAL B CA 1
ATOM 815 C C . VAL B 1 37 ? -5.223 -2.096 -0.978 1 96.12 37 VAL B C 1
ATOM 817 O O . VAL B 1 37 ? -5.699 -2.09 -2.115 1 96.12 37 VAL B O 1
ATOM 820 N N . VAL B 1 38 ? -4.34 -1.182 -0.51 1 96.38 38 VAL B N 1
ATOM 821 C CA . VAL B 1 38 ? -3.855 -0.099 -1.361 1 96.38 38 VAL B CA 1
ATOM 822 C C . VAL B 1 38 ? -2.33 -0.136 -1.428 1 96.38 38 VAL B C 1
ATOM 824 O O . VAL B 1 38 ? -1.664 -0.397 -0.423 1 96.38 38 VAL B O 1
ATOM 827 N N . ILE B 1 39 ? -1.861 0.055 -2.67 1 96.62 39 ILE B N 1
ATOM 828 C CA . ILE B 1 39 ? -0.418 0.064 -2.889 1 96.62 39 ILE B CA 1
ATOM 829 C C . ILE B 1 39 ? 0.053 1.49 -3.164 1 96.62 39 ILE B C 1
ATOM 831 O O . ILE B 1 39 ? -0.48 2.166 -4.047 1 96.62 39 ILE B O 1
ATOM 835 N N . LEU B 1 40 ? 1.023 1.888 -2.389 1 95.69 40 LEU B N 1
ATOM 836 C CA . LEU B 1 40 ? 1.542 3.244 -2.52 1 95.69 40 LEU B CA 1
ATOM 837 C C . LEU B 1 40 ? 3.061 3.234 -2.66 1 95.69 40 LEU B C 1
ATOM 839 O O . LEU B 1 40 ? 3.725 2.307 -2.195 1 95.69 40 LEU B O 1
ATOM 843 N N . SER B 1 41 ? 3.562 4.273 -3.252 1 95.94 41 SER B N 1
ATOM 844 C CA . SER B 1 41 ? 5.012 4.43 -3.352 1 95.94 41 SER B CA 1
ATOM 845 C C . SER B 1 41 ? 5.617 4.832 -2.012 1 95.94 41 SER B C 1
ATOM 847 O O . SER B 1 41 ? 4.938 5.426 -1.171 1 95.94 41 SER B O 1
ATOM 849 N N . MET B 1 42 ? 6.812 4.504 -1.792 1 93.56 42 MET B N 1
ATOM 850 C CA . MET B 1 42 ? 7.508 4.879 -0.563 1 93.56 42 MET B CA 1
ATOM 851 C C . MET B 1 42 ? 7.438 6.387 -0.337 1 93.56 42 MET B C 1
ATOM 853 O O . MET B 1 42 ? 7.266 6.84 0.796 1 93.56 42 MET B O 1
ATOM 857 N N . GLU B 1 43 ? 7.508 7.129 -1.319 1 91.62 43 GLU B N 1
ATOM 858 C CA . GLU B 1 43 ? 7.441 8.586 -1.237 1 91.62 43 GLU B CA 1
ATOM 859 C C . GLU B 1 43 ? 6.094 9.047 -0.698 1 91.62 43 GLU B C 1
ATOM 861 O O . GLU B 1 43 ? 6.035 9.852 0.239 1 91.62 43 GLU B O 1
ATOM 866 N N . GLU B 1 44 ? 5.035 8.508 -1.303 1 91.25 44 GLU B N 1
ATOM 867 C CA . GLU B 1 44 ? 3.68 8.852 -0.882 1 91.25 44 GLU B CA 1
ATOM 868 C C . GLU B 1 44 ? 3.414 8.383 0.548 1 91.25 44 GLU B C 1
ATOM 870 O O . GLU B 1 44 ? 2.844 9.125 1.351 1 91.25 44 GLU B O 1
ATOM 875 N N . TYR B 1 45 ? 3.859 7.172 0.789 1 92.25 45 TYR B N 1
ATOM 876 C CA . TYR B 1 45 ? 3.693 6.602 2.121 1 92.25 45 TYR B CA 1
ATOM 877 C C . TYR B 1 45 ? 4.387 7.465 3.172 1 92.25 45 TYR B C 1
ATOM 879 O O . TYR B 1 45 ? 3.82 7.734 4.234 1 92.25 45 TYR B O 1
ATOM 887 N N . ASN B 1 46 ? 5.582 7.91 2.871 1 91.44 46 ASN B N 1
ATOM 888 C CA . ASN B 1 46 ? 6.344 8.75 3.791 1 91.44 46 ASN B CA 1
ATOM 889 C C . ASN B 1 46 ? 5.602 10.047 4.117 1 91.44 46 ASN B C 1
ATOM 891 O O . ASN B 1 46 ? 5.613 10.5 5.258 1 91.44 46 ASN B O 1
ATOM 895 N N . GLN B 1 47 ? 5.031 10.555 3.121 1 89.88 47 GLN B N 1
ATOM 896 C CA . GLN B 1 47 ? 4.277 11.789 3.314 1 89.88 47 GLN B CA 1
ATOM 897 C C . GLN B 1 47 ? 3.076 11.562 4.23 1 89.88 47 GLN B C 1
ATOM 899 O O . GLN B 1 47 ? 2.83 12.352 5.145 1 89.88 47 GLN B O 1
ATOM 904 N N . LEU B 1 48 ? 2.357 10.578 3.969 1 90.69 48 LEU B N 1
ATOM 905 C CA . LEU B 1 48 ? 1.173 10.242 4.754 1 90.69 48 LEU B CA 1
ATOM 906 C C . LEU B 1 48 ? 1.554 9.867 6.184 1 90.69 48 LEU B C 1
ATOM 908 O O . LEU B 1 48 ? 0.909 10.305 7.137 1 90.69 48 LEU B O 1
ATOM 912 N N . LYS B 1 49 ? 2.602 9.078 6.262 1 88.69 49 LYS B N 1
ATOM 913 C CA . LYS B 1 49 ? 3.043 8.602 7.57 1 88.69 49 LYS B CA 1
ATOM 914 C C . LYS B 1 49 ? 3.521 9.758 8.445 1 88.69 49 LYS B C 1
ATOM 916 O O . LYS B 1 49 ? 3.33 9.734 9.664 1 88.69 49 LYS B O 1
ATOM 921 N N . ALA B 1 50 ? 4.18 10.703 7.859 1 91.31 50 ALA B N 1
ATOM 922 C CA . ALA B 1 50 ? 4.625 11.898 8.578 1 91.31 50 ALA B CA 1
ATOM 923 C C . ALA B 1 50 ? 3.447 12.602 9.25 1 91.31 50 ALA B C 1
ATOM 925 O O . ALA B 1 50 ? 3.566 13.086 10.375 1 91.31 50 ALA B O 1
ATOM 926 N N . CYS B 1 51 ? 2.354 12.633 8.531 1 88.5 51 CYS B N 1
ATOM 927 C CA . CYS B 1 51 ? 1.142 13.242 9.062 1 88.5 51 CYS B CA 1
ATOM 928 C C . CYS B 1 51 ? 0.584 12.422 10.219 1 88.5 51 CYS B C 1
ATOM 930 O O . CYS B 1 51 ? 0.179 12.984 11.242 1 88.5 51 CYS B O 1
ATOM 932 N N . GLU B 1 52 ? 0.592 11.188 10.07 1 85.62 52 GLU B N 1
ATOM 933 C CA . GLU B 1 52 ? 0.136 10.297 11.125 1 85.62 52 GLU B CA 1
ATOM 934 C C . GLU B 1 52 ? 0.985 10.445 12.383 1 85.62 52 GLU B C 1
ATOM 936 O O . GLU B 1 52 ? 0.455 10.5 13.492 1 85.62 52 GLU B O 1
ATOM 941 N N . TYR B 1 53 ? 2.299 10.484 12.172 1 85.38 53 TYR B N 1
ATOM 942 C CA . TYR B 1 53 ? 3.232 10.664 13.273 1 85.38 53 TYR B CA 1
ATOM 943 C C . TYR B 1 53 ? 2.912 11.93 14.055 1 85.38 53 TYR B C 1
ATOM 945 O O . TYR B 1 53 ? 2.9 11.922 15.289 1 85.38 53 TYR B O 1
ATOM 953 N N . ARG B 1 54 ? 2.607 12.914 13.359 1 83.62 54 ARG B N 1
ATOM 954 C CA . ARG B 1 54 ? 2.268 14.203 13.953 1 83.62 54 ARG B CA 1
ATOM 955 C C . ARG B 1 54 ? 0.951 14.125 14.719 1 83.62 54 ARG B C 1
ATOM 957 O O . ARG B 1 54 ? 0.823 14.688 15.805 1 83.62 54 ARG B O 1
ATOM 964 N N . ALA B 1 55 ? 0.026 13.477 14.078 1 82.62 55 ALA B N 1
ATOM 965 C CA . ALA B 1 55 ? -1.283 13.32 14.711 1 82.62 55 ALA B CA 1
ATOM 966 C C . ALA B 1 55 ? -1.183 12.5 15.992 1 82.62 55 ALA B C 1
ATOM 968 O O . ALA B 1 55 ? -1.879 12.781 16.969 1 82.62 55 ALA B O 1
ATOM 969 N N . LYS B 1 56 ? -0.366 11.461 15.922 1 80.5 56 LYS B N 1
ATOM 970 C CA . LYS B 1 56 ? -0.176 10.602 17.078 1 80.5 56 LYS B CA 1
ATOM 971 C C . LYS B 1 56 ? 0.585 11.328 18.188 1 80.5 56 LYS B C 1
ATOM 973 O O . LYS B 1 56 ? 0.374 11.062 19.375 1 80.5 56 LYS B O 1
ATOM 978 N N . LYS B 1 57 ? 1.575 12.086 17.844 1 82.25 57 LYS B N 1
ATOM 979 C CA . LYS B 1 57 ? 2.348 12.867 18.797 1 82.25 57 LYS B CA 1
ATOM 980 C C . LYS B 1 57 ? 1.499 13.977 19.406 1 82.25 57 LYS B C 1
ATOM 982 O O . LYS B 1 57 ? 1.668 14.32 20.578 1 82.25 57 LYS B O 1
ATOM 987 N N . ASN B 1 58 ? 0.644 14.609 18.484 1 77.81 58 ASN B N 1
ATOM 988 C CA . ASN B 1 58 ? -0.192 15.711 18.969 1 77.81 58 ASN B CA 1
ATOM 989 C C . ASN B 1 58 ? -1.395 15.188 19.75 1 77.81 58 ASN B C 1
ATOM 991 O O . ASN B 1 58 ? -2.24 15.977 20.188 1 77.81 58 ASN B O 1
ATOM 995 N N . GLU B 1 59 ? -1.745 13.906 19.672 1 68.25 59 GLU B N 1
ATOM 996 C CA . GLU B 1 59 ? -2.814 13.375 20.516 1 68.25 59 GLU B CA 1
ATOM 997 C C . GLU B 1 59 ? -2.516 13.602 21.984 1 68.25 59 GLU B C 1
ATOM 999 O O . GLU B 1 59 ? -1.445 13.219 22.469 1 68.25 59 GLU B O 1
ATOM 1004 N N . PRO B 1 60 ? -2.902 14.703 22.578 1 64.06 60 PRO B N 1
ATOM 1005 C CA . PRO B 1 60 ? -2.74 14.945 24.016 1 64.06 60 PRO B CA 1
ATOM 1006 C C . PRO B 1 60 ? -2.973 13.695 24.859 1 64.06 60 PRO B C 1
ATOM 1008 O O . PRO B 1 60 ? -3.709 12.797 24.438 1 64.06 60 PRO B O 1
ATOM 1011 N N . PRO B 1 61 ? -2.096 13.289 25.781 1 58.53 61 PRO B N 1
ATOM 1012 C CA . PRO B 1 61 ? -2.428 12.172 26.656 1 58.53 61 PRO B CA 1
ATOM 1013 C C . PRO B 1 61 ? -3.906 12.141 27.047 1 58.53 61 PRO B C 1
ATOM 1015 O O . PRO B 1 61 ? -4.492 13.18 27.344 1 58.53 61 PRO B O 1
ATOM 1018 N N . LYS B 1 62 ? -4.883 11.414 26.344 1 52.66 62 LYS B N 1
ATOM 1019 C CA . LYS B 1 62 ? -6.227 11.359 26.922 1 52.66 62 LYS B CA 1
ATOM 1020 C C . LYS B 1 62 ? -6.203 11.656 28.422 1 52.66 62 LYS B C 1
ATOM 1022 O O . LYS B 1 62 ? -5.375 11.109 29.156 1 52.66 62 LYS B O 1
ATOM 1027 N N . ALA B 1 63 ? -6.648 12.656 28.969 1 49.12 63 ALA B N 1
ATOM 1028 C CA . ALA B 1 63 ? -7.008 12.742 30.375 1 49.12 63 ALA B CA 1
ATOM 1029 C C . ALA B 1 63 ? -7.578 11.422 30.875 1 49.12 63 ALA B C 1
ATOM 1031 O O . ALA B 1 63 ? -8.531 10.891 30.312 1 49.12 63 ALA B O 1
ATOM 1032 N N . ASN B 1 64 ? -6.863 10.328 31.281 1 47.56 64 ASN B N 1
ATOM 1033 C CA . ASN B 1 64 ? -7.523 9.336 32.125 1 47.56 64 ASN B CA 1
ATOM 1034 C C . ASN B 1 64 ? -8.57 9.977 33.031 1 47.56 64 ASN B C 1
ATOM 1036 O O . ASN B 1 64 ? -8.305 10.992 33.656 1 47.56 64 ASN B O 1
ATOM 1040 N N . PRO B 1 65 ? -9.93 9.586 33 1 38.53 65 PRO B N 1
ATOM 1041 C CA . PRO B 1 65 ? -10.602 10.062 34.219 1 38.53 65 PRO B CA 1
ATOM 1042 C C . PRO B 1 65 ? -9.75 9.867 35.469 1 38.53 65 PRO B C 1
ATOM 1044 O O . PRO B 1 65 ? -8.922 8.961 35.531 1 38.53 65 PRO B O 1
#

Nearest PDB structures (foldseek):
  6l8e-assembly1_B  TM=8.740E-01  e=4.924E-04  Staphylococcus aureus subsp. aureus NCTC 8325
  6l8e-assembly2_L  TM=8.716E-01  e=5.289E-04  Staphylococcus aureus subsp. aureus NCTC 8325
  2a6q-assembly3_D  TM=8.680E-01  e=1.789E-03  Escherichia coli
  7v6w-assembly2_K  TM=8.469E-01  e=1.443E-03  Staphylococcus aureus subsp. aureus NCTC 8325
  3k33-assembly1_D-2  TM=8.746E-01  e=1.331E-02  Punavirus P1

Solvent-accessible surface area (backbone atoms only — not comparable to full-atom values): 7127 Å² total; per-residue (Å²): 119,43,80,43,41,70,66,57,45,60,69,44,45,65,62,53,51,47,45,17,49,74,67,65,38,35,41,31,34,67,43,78,89,82,50,30,30,33,37,34,17,43,69,59,45,52,56,27,47,53,37,42,52,49,52,62,68,63,49,65,78,74,79,69,131,118,43,80,43,42,68,66,57,45,62,69,43,44,64,62,54,51,47,45,17,48,73,68,66,38,36,40,30,33,69,43,79,89,81,48,30,31,33,36,32,17,43,68,58,46,51,55,27,48,52,39,41,52,49,52,61,68,63,49,64,79,72,77,71,130

Foldseek 3Di:
DAEDEPVVCVVPVPVVLCCCQVVVDKYWHDDPPPPIDIDHHPVVVVVVVVVVVVVVVPPPPPPPD/DAEDEPVVCVVPVPVVLCCCQVVVDKYWYDDPPPPIDIDHHPVVVVVVVVVVVVVVVPPPPPPPD

Secondary structure (DSSP, 8-state):
-EEE-HHHHHH-HHHHHHHHHHH-PPEEE--STT--EEEEEHHHHHHHHHHHHHHHHSS------/-EEE-HHHHHH-HHHHHHHHHHH-PPEEE--STT--EEEEEHHHHHHHHHHHHHHHHSS------

pLDDT: mean 87.4, std 12.64, range [38.53, 96.88]

Sequence (130 aa):
MKIIHIEQLIEDPIHLLDSVVDNGDSLLIHRPKDKSVVILSMEEYNQLKACEYRAKKNEPPKANPMKIIHIEQLIEDPIHLLDSVVDNGDSLLIHRPKDKSVVILSMEEYNQLKACEYRAKKNEPPKANP

Radius of gyration: 16.24 Å; Cα contacts (8 Å, |Δi|>4): 188; chains: 2; bounding box: 32×54×49 Å

InterPro domains:
  IPR006442 Type II toxin-antitoxin system, antitoxin Phd/YefM [PF02604] (1-52)
  IPR036165 YefM-like superfamily [SSF143120] (1-54)